Protein AF-A0A6V7IWH6-F1 (afdb_monomer_lite)

pLDDT: mean 92.94, std 4.8, range [61.94, 97.5]

Structure (mmCIF, N/CA/C/O backbone):
data_AF-A0A6V7IWH6-F1
#
_entry.id   AF-A0A6V7IWH6-F1
#
loop_
_atom_site.group_PDB
_atom_site.id
_atom_site.type_symbol
_atom_site.label_atom_id
_atom_site.label_alt_id
_atom_site.label_comp_id
_atom_site.label_asym_id
_atom_site.label_entity_id
_atom_site.label_seq_id
_atom_site.pdbx_PDB_ins_code
_atom_site.Cartn_x
_atom_site.Cartn_y
_atom_site.Cartn_z
_atom_site.occupancy
_atom_site.B_iso_or_equiv
_atom_site.auth_seq_id
_atom_site.auth_comp_id
_atom_site.auth_asym_id
_atom_site.auth_atom_id
_atom_site.pdbx_PDB_model_num
ATOM 1 N N . VAL A 1 1 ? -28.330 20.718 3.724 1.00 84.50 1 VAL A N 1
ATOM 2 C CA . VAL A 1 1 ? -28.178 19.241 3.728 1.00 84.50 1 VAL A CA 1
ATOM 3 C C . VAL A 1 1 ? -27.517 18.855 5.045 1.00 84.50 1 VAL A C 1
ATOM 5 O O . VAL A 1 1 ? -26.675 19.623 5.489 1.00 84.50 1 VAL A O 1
ATOM 8 N N . LYS A 1 2 ? -27.942 17.778 5.720 1.00 89.50 2 LYS A N 1
ATOM 9 C CA . LYS A 1 2 ? -27.339 17.360 7.001 1.00 89.50 2 LYS A CA 1
ATOM 10 C C . LYS A 1 2 ? -26.079 16.541 6.740 1.00 89.50 2 LYS A C 1
ATOM 12 O O . LYS A 1 2 ? -26.133 15.631 5.921 1.00 89.50 2 LYS A O 1
ATOM 17 N N . ASP A 1 3 ? -25.011 16.850 7.465 1.00 91.44 3 ASP A N 1
ATOM 18 C CA . ASP A 1 3 ? -23.730 16.153 7.373 1.00 91.44 3 ASP A CA 1
ATOM 19 C C . ASP A 1 3 ? -23.198 15.808 8.777 1.00 91.44 3 ASP A C 1
ATOM 21 O O . ASP A 1 3 ? -22.443 16.576 9.375 1.00 91.44 3 ASP A O 1
ATOM 25 N N . PRO A 1 4 ? -23.672 14.695 9.363 1.00 94.38 4 PRO A N 1
ATOM 26 C CA . PRO A 1 4 ? -23.374 14.338 10.748 1.00 94.38 4 PRO A CA 1
ATOM 27 C C . PRO A 1 4 ? -21.939 13.834 10.964 1.00 94.38 4 PRO A C 1
ATOM 29 O O . PRO A 1 4 ? -21.498 13.767 12.107 1.00 94.38 4 PRO A O 1
ATOM 32 N N . TYR A 1 5 ? -21.213 13.493 9.896 1.00 93.94 5 TYR A N 1
ATOM 33 C CA . TYR A 1 5 ? -19.856 12.937 9.965 1.00 93.94 5 TYR A CA 1
ATOM 34 C C . TYR A 1 5 ? -18.789 13.919 9.485 1.00 93.94 5 TYR A C 1
ATOM 36 O O . TYR A 1 5 ? -17.648 13.531 9.259 1.00 93.94 5 TYR A O 1
ATOM 44 N N . ARG A 1 6 ? -19.148 15.202 9.373 1.00 95.06 6 ARG A N 1
ATOM 45 C CA . ARG A 1 6 ? -18.261 16.292 8.958 1.00 95.06 6 ARG A CA 1
ATOM 46 C C . ARG A 1 6 ? -16.933 16.332 9.724 1.00 95.06 6 ARG A C 1
ATOM 48 O O . ARG A 1 6 ? -15.919 16.712 9.158 1.00 95.06 6 ARG A O 1
ATOM 55 N N . TRP A 1 7 ? -16.930 15.941 10.997 1.00 93.38 7 TRP A N 1
ATOM 56 C CA . TRP A 1 7 ? -15.730 15.921 11.840 1.00 93.38 7 TRP A CA 1
ATOM 57 C C . TRP A 1 7 ? -14.650 14.943 11.342 1.00 93.38 7 TRP A C 1
ATOM 59 O O . TRP A 1 7 ? -13.470 15.198 11.559 1.00 93.38 7 TRP A O 1
ATOM 69 N N . LEU A 1 8 ? -15.023 13.899 10.587 1.00 94.94 8 LEU A N 1
ATOM 70 C CA . LEU A 1 8 ? -14.074 12.980 9.945 1.00 94.94 8 LEU A CA 1
ATOM 71 C C . LEU A 1 8 ? -13.285 13.621 8.791 1.00 94.94 8 LEU A C 1
ATOM 73 O O . LEU A 1 8 ? -12.333 13.014 8.304 1.00 94.94 8 LEU A O 1
ATOM 77 N N . GLU A 1 9 ? -13.664 14.820 8.330 1.00 95.00 9 GLU A N 1
ATOM 78 C CA . GLU A 1 9 ? -12.918 15.548 7.292 1.00 95.00 9 GLU A CA 1
ATOM 79 C C . GLU A 1 9 ? -11.577 16.096 7.806 1.00 95.00 9 GLU A C 1
ATOM 81 O O . GLU A 1 9 ? -10.696 16.365 6.991 1.00 95.00 9 GLU A O 1
ATOM 86 N N . ASP A 1 10 ? -11.405 16.248 9.125 1.00 95.12 10 ASP A N 1
ATOM 87 C CA . ASP A 1 10 ? -10.131 16.644 9.729 1.00 95.12 10 ASP A CA 1
ATOM 88 C C . ASP A 1 10 ? -9.327 15.402 10.165 1.00 95.12 10 ASP A C 1
ATOM 90 O O . ASP A 1 10 ? -9.658 14.789 11.191 1.00 95.12 10 ASP A O 1
ATOM 94 N N . PRO A 1 11 ? -8.270 15.017 9.424 1.00 92.50 11 PRO A N 1
ATOM 95 C CA . PRO A 1 11 ? -7.451 13.853 9.752 1.00 92.50 11 PRO A CA 1
ATOM 96 C C . PRO A 1 11 ? -6.532 14.077 10.961 1.00 92.50 11 PRO A C 1
ATOM 98 O O . PRO A 1 11 ? -6.085 13.104 11.568 1.00 92.50 11 PRO A O 1
ATOM 101 N N . GLU A 1 12 ? -6.242 15.330 11.323 1.00 94.56 12 GLU A N 1
ATOM 102 C CA . GLU A 1 12 ? -5.335 15.651 12.428 1.00 94.56 12 GLU A CA 1
ATOM 103 C C . GLU A 1 12 ? -6.059 15.701 13.778 1.00 94.56 12 GLU A C 1
ATOM 105 O O . GLU A 1 12 ? -5.406 15.688 14.828 1.00 94.56 12 GLU A O 1
ATOM 110 N N . SER A 1 13 ? -7.396 15.711 13.772 1.00 96.12 13 SER A N 1
ATOM 111 C CA . SER A 1 13 ? -8.194 15.733 14.994 1.00 96.12 13 SER A CA 1
ATOM 112 C C . SER A 1 13 ? -8.040 14.441 15.807 1.00 96.12 13 SER A C 1
ATOM 114 O O . SER A 1 13 ? -7.963 13.328 15.278 1.00 96.12 13 SER A O 1
ATOM 116 N N . GLU A 1 14 ? -8.029 14.582 17.132 1.00 96.06 14 GLU A N 1
ATOM 117 C CA . GLU A 1 14 ? -7.951 13.434 18.045 1.00 96.06 14 GLU A CA 1
ATOM 118 C C . GLU A 1 14 ? -9.199 12.539 17.954 1.00 96.06 14 GLU A C 1
ATOM 120 O O . GLU A 1 14 ? -9.100 11.325 18.124 1.00 96.06 14 GLU A O 1
ATOM 125 N N . GLU A 1 15 ? -10.363 13.108 17.615 1.00 94.81 15 GLU A N 1
ATOM 126 C CA . GLU A 1 15 ? -11.600 12.348 17.404 1.00 94.81 15 GLU A CA 1
ATOM 127 C C . GLU A 1 15 ? -11.482 11.431 16.176 1.00 94.81 15 GLU A C 1
ATOM 129 O O . GLU A 1 15 ? -11.788 10.238 16.262 1.00 94.81 15 GLU A O 1
ATOM 134 N N . THR A 1 16 ? -10.963 11.943 15.051 1.00 95.44 16 THR A N 1
ATOM 135 C CA . THR A 1 16 ? -10.739 11.151 13.828 1.00 95.44 16 THR A CA 1
ATOM 136 C C . THR A 1 16 ? -9.697 10.061 14.048 1.00 95.44 16 THR A C 1
ATOM 138 O O . THR A 1 16 ? -9.915 8.921 13.634 1.00 95.44 16 THR A O 1
ATOM 141 N N . LYS A 1 17 ? -8.598 10.356 14.752 1.00 96.50 17 LYS A N 1
ATOM 142 C CA . LYS A 1 17 ? -7.583 9.347 15.104 1.00 96.50 17 LYS A CA 1
ATOM 143 C C . LYS A 1 17 ? -8.171 8.229 15.966 1.00 96.50 17 LYS A C 1
ATOM 145 O O . LYS A 1 17 ? -8.040 7.057 15.616 1.00 96.50 17 LYS A O 1
ATOM 150 N N . ALA A 1 18 ? -8.898 8.581 17.030 1.00 97.00 18 ALA A N 1
ATOM 151 C CA . ALA A 1 18 ? -9.550 7.607 17.904 1.00 97.00 18 ALA A CA 1
ATOM 152 C C . ALA A 1 18 ? -10.577 6.747 17.148 1.00 97.00 18 ALA A C 1
ATOM 154 O O . ALA A 1 18 ? -10.675 5.538 17.372 1.00 97.00 18 ALA A O 1
ATOM 155 N N . PHE A 1 19 ? -11.314 7.348 16.212 1.00 96.81 19 PHE A N 1
ATOM 156 C CA . PHE A 1 19 ? -12.227 6.622 15.338 1.00 96.81 19 PHE A CA 1
ATOM 157 C C . PHE A 1 19 ? -11.494 5.629 14.430 1.00 96.81 19 PHE A C 1
ATOM 159 O O . PHE A 1 19 ? -11.891 4.465 14.357 1.00 96.81 19 PHE A O 1
ATOM 166 N N . VAL A 1 20 ? -10.411 6.052 13.772 1.00 96.62 20 VAL A N 1
ATOM 167 C CA . VAL A 1 20 ? -9.589 5.182 12.915 1.00 96.62 20 VAL A CA 1
ATOM 168 C C . VAL A 1 20 ? -9.018 4.011 13.713 1.00 96.62 20 VAL A C 1
ATOM 170 O O . VAL A 1 20 ? -9.072 2.869 13.248 1.00 96.62 20 VAL A O 1
ATOM 173 N N . ASP A 1 21 ? -8.527 4.259 14.924 1.00 97.00 21 ASP A N 1
ATOM 174 C CA . ASP A 1 21 ? -7.999 3.212 15.797 1.00 97.00 21 ASP A CA 1
ATOM 175 C C . ASP A 1 21 ? -9.081 2.212 16.212 1.00 97.00 21 ASP A C 1
ATOM 177 O O . ASP A 1 21 ? -8.857 1.001 16.132 1.00 97.00 21 ASP A O 1
ATOM 181 N N . ALA A 1 22 ? -10.281 2.685 16.560 1.00 97.25 22 ALA A N 1
ATOM 182 C CA . ALA A 1 22 ? -11.413 1.818 16.881 1.00 97.25 22 ALA A CA 1
ATOM 183 C C . ALA A 1 22 ? -11.840 0.949 15.681 1.00 97.25 22 ALA A C 1
ATOM 185 O O . ALA A 1 22 ? -12.061 -0.256 15.829 1.00 97.25 22 ALA A O 1
ATOM 186 N N . GLN A 1 23 ? -11.900 1.526 14.476 1.00 97.50 23 GLN A N 1
ATOM 187 C CA . GLN A 1 23 ? -12.223 0.782 13.251 1.00 97.50 23 GLN A CA 1
ATOM 188 C C . GLN A 1 23 ? -11.145 -0.258 12.912 1.00 97.50 23 GLN A C 1
ATOM 190 O O . GLN A 1 23 ? -11.454 -1.398 12.548 1.00 97.50 23 GLN A O 1
ATOM 195 N N . ASN A 1 24 ? -9.871 0.102 13.079 1.00 96.94 24 ASN A N 1
ATOM 196 C CA . ASN A 1 24 ? -8.746 -0.810 12.900 1.00 96.94 24 ASN A CA 1
ATOM 197 C C . ASN A 1 24 ? -8.767 -1.954 13.921 1.00 96.94 24 ASN A C 1
ATOM 199 O O . ASN A 1 24 ? -8.525 -3.102 13.545 1.00 96.94 24 ASN A O 1
ATOM 203 N N . ALA A 1 25 ? -9.077 -1.669 15.188 1.00 96.56 25 ALA A N 1
ATOM 204 C CA . ALA A 1 25 ? -9.174 -2.669 16.249 1.00 96.56 25 ALA A CA 1
ATOM 205 C C . ALA A 1 25 ? -10.305 -3.679 16.008 1.00 96.56 25 ALA A C 1
ATOM 207 O O . ALA A 1 25 ? -10.153 -4.848 16.350 1.00 96.56 25 ALA A O 1
ATOM 208 N N . LEU A 1 26 ? -11.405 -3.260 15.374 1.00 96.06 26 LEU A N 1
ATOM 209 C CA . LEU A 1 26 ? -12.477 -4.165 14.952 1.00 96.06 26 LEU A CA 1
ATOM 210 C C . LEU A 1 26 ? -12.071 -5.007 13.732 1.00 96.06 26 LEU A C 1
ATOM 212 O O . LEU A 1 26 ? -12.322 -6.210 13.675 1.00 96.06 26 LEU A O 1
ATOM 216 N N . THR A 1 27 ? -11.442 -4.372 12.744 1.00 95.50 27 THR A N 1
ATOM 217 C CA . THR A 1 27 ? -11.208 -4.987 11.431 1.00 95.50 27 THR A CA 1
ATOM 218 C C . THR A 1 27 ? -10.009 -5.936 11.427 1.00 95.50 27 THR A C 1
ATOM 220 O O . THR A 1 27 ? -10.047 -6.968 10.756 1.00 95.50 27 THR A O 1
ATOM 223 N N . ARG A 1 28 ? -8.939 -5.629 12.173 1.00 94.81 28 ARG A N 1
ATOM 224 C CA . ARG A 1 28 ? -7.714 -6.449 12.192 1.00 94.81 28 ARG A CA 1
ATOM 225 C C . ARG A 1 28 ? -7.972 -7.880 12.680 1.00 94.81 28 ARG A C 1
ATOM 227 O O . ARG A 1 28 ? -7.661 -8.784 11.912 1.00 94.81 28 ARG A O 1
ATOM 234 N N . PRO A 1 29 ? -8.633 -8.127 13.830 1.00 94.94 29 PRO A N 1
ATOM 235 C CA . PRO A 1 29 ? -8.928 -9.490 14.275 1.00 94.94 29 PRO A CA 1
ATOM 236 C C . PRO A 1 29 ? -9.805 -10.262 13.286 1.00 94.94 29 PRO A C 1
ATOM 238 O O . PRO A 1 29 ? -9.581 -11.447 13.056 1.00 94.94 29 PRO A O 1
ATOM 241 N N . PHE A 1 30 ? -10.781 -9.590 12.664 1.00 94.56 30 PHE A N 1
ATOM 242 C CA . PHE A 1 30 ? -11.620 -10.196 11.632 1.00 94.56 30 PHE A CA 1
ATOM 243 C C . PHE A 1 30 ? -10.783 -10.674 10.439 1.00 94.56 30 PHE A C 1
ATOM 245 O O . PHE A 1 30 ? -10.903 -11.819 10.008 1.00 94.56 30 PHE A O 1
ATOM 252 N N . LEU A 1 31 ? -9.887 -9.826 9.936 1.00 93.44 31 LEU A N 1
ATOM 253 C CA . LEU A 1 31 ? -8.989 -10.185 8.843 1.00 93.44 31 LEU A CA 1
ATOM 254 C C . LEU A 1 31 ? -7.956 -1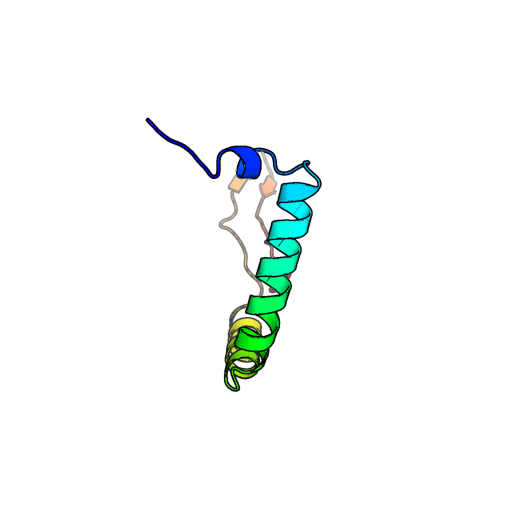1.245 9.243 1.00 93.44 31 LEU A C 1
ATOM 256 O O . LEU A 1 31 ? -7.658 -12.121 8.434 1.00 93.44 31 LEU A O 1
ATOM 260 N N . ASP A 1 32 ? -7.430 -11.187 10.463 1.00 91.94 32 ASP A N 1
ATOM 261 C CA . ASP A 1 32 ? -6.442 -12.141 10.976 1.00 91.94 32 ASP A CA 1
ATOM 262 C C . ASP A 1 32 ? -7.058 -13.526 11.210 1.00 91.94 32 ASP A C 1
ATOM 264 O O . ASP A 1 32 ? -6.382 -14.539 11.044 1.00 91.94 32 ASP A O 1
ATOM 268 N N . SER A 1 33 ? -8.361 -13.589 11.505 1.00 93.50 33 SER A N 1
ATOM 269 C CA . SER A 1 33 ? -9.110 -14.848 11.585 1.00 93.50 33 SER A CA 1
ATOM 270 C C . SER A 1 33 ? -9.279 -15.556 10.235 1.00 93.50 33 SER A C 1
ATOM 272 O O . SER A 1 33 ? -9.680 -16.718 10.202 1.00 93.50 33 SER A O 1
ATOM 274 N N . CYS A 1 34 ? -8.979 -14.887 9.115 1.00 94.38 34 CYS A N 1
ATOM 275 C CA . CYS A 1 34 ? -9.105 -15.469 7.786 1.00 94.38 34 CYS A CA 1
ATOM 276 C C . CYS A 1 34 ? -7.927 -16.423 7.503 1.00 94.38 34 CYS A C 1
ATOM 278 O O . CYS A 1 34 ? -6.807 -15.956 7.270 1.00 94.38 34 CYS A O 1
ATOM 280 N N . PRO A 1 35 ? -8.156 -17.750 7.443 1.00 91.88 35 PRO A N 1
ATOM 281 C CA . PRO A 1 35 ? -7.074 -18.734 7.386 1.00 91.88 35 PRO A CA 1
ATOM 282 C C . PRO A 1 35 ? -6.240 -18.630 6.102 1.00 91.88 35 PRO A C 1
ATOM 284 O O . PRO A 1 35 ? -5.038 -18.859 6.118 1.00 91.88 35 PRO A O 1
ATOM 287 N N . VAL A 1 36 ? -6.857 -18.216 4.992 1.00 94.19 36 V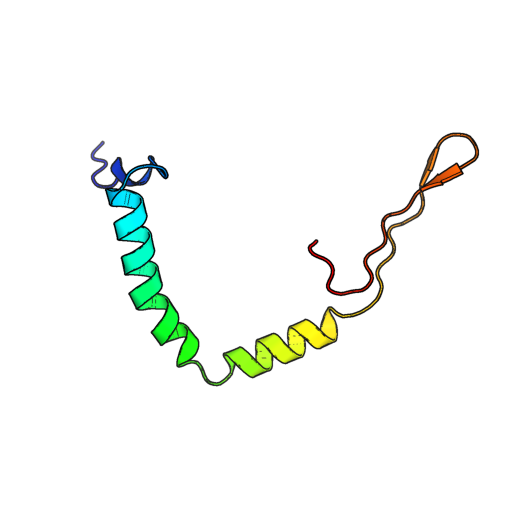AL A N 1
ATOM 288 C CA . VAL A 1 36 ? -6.200 -18.134 3.675 1.00 94.19 36 VAL A CA 1
ATOM 289 C C . VAL A 1 36 ? -5.400 -16.846 3.464 1.00 94.19 36 VAL A C 1
ATOM 291 O O . VAL A 1 36 ? -4.690 -16.711 2.469 1.00 94.19 36 VAL A O 1
ATOM 294 N N . ARG A 1 37 ? -5.507 -15.866 4.372 1.00 92.81 37 ARG A N 1
ATOM 295 C CA . ARG A 1 37 ? -4.879 -14.545 4.206 1.00 92.81 37 ARG A CA 1
ATOM 296 C C . ARG A 1 37 ? -3.359 -14.649 4.094 1.00 92.81 37 ARG A C 1
ATOM 298 O O . ARG A 1 37 ? -2.764 -13.977 3.250 1.00 92.81 37 ARG A O 1
ATOM 305 N N . GLN A 1 38 ? -2.741 -15.490 4.921 1.00 92.31 38 GLN 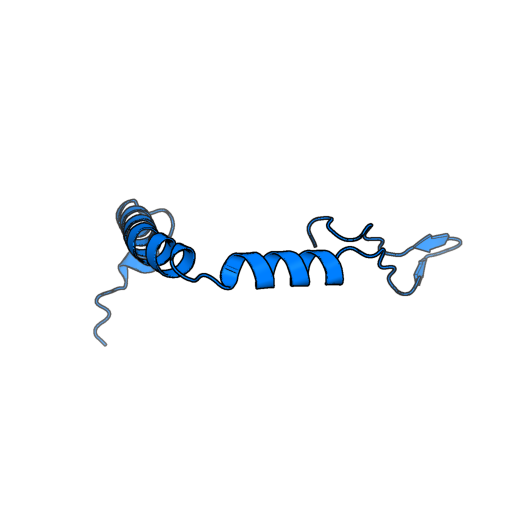A N 1
ATOM 306 C CA . GLN A 1 38 ? -1.291 -15.689 4.908 1.00 92.31 38 GLN A CA 1
ATOM 307 C C . GLN A 1 38 ? -0.824 -16.390 3.629 1.00 92.31 38 GLN A C 1
ATOM 309 O O . GLN A 1 38 ? 0.156 -15.949 3.028 1.00 92.31 38 GLN A O 1
ATOM 314 N N . ASP A 1 39 ? -1.560 -17.399 3.161 1.00 94.25 39 ASP A N 1
ATOM 315 C CA . ASP A 1 39 ? -1.236 -18.133 1.933 1.00 94.25 39 ASP A CA 1
ATOM 316 C C . ASP A 1 39 ? -1.309 -17.233 0.697 1.00 94.25 39 ASP A C 1
ATOM 318 O O . ASP A 1 39 ? -0.397 -17.223 -0.134 1.00 94.25 39 ASP A O 1
ATOM 322 N N . ILE A 1 40 ? -2.362 -16.414 0.601 1.00 94.25 40 ILE A N 1
ATOM 323 C CA . ILE A 1 40 ? -2.516 -15.435 -0.480 1.00 94.25 40 ILE A CA 1
ATOM 324 C C . ILE A 1 40 ? -1.365 -14.428 -0.439 1.00 94.25 40 ILE A C 1
ATOM 326 O O . ILE A 1 40 ? -0.740 -14.167 -1.467 1.00 94.25 40 ILE A O 1
ATOM 330 N N . HIS A 1 41 ? -1.044 -13.890 0.740 1.00 93.62 41 HIS A N 1
ATOM 331 C CA . HIS A 1 41 ? 0.051 -12.936 0.893 1.00 93.62 41 HIS A CA 1
ATOM 332 C C . HIS A 1 41 ? 1.405 -13.546 0.491 1.00 93.62 41 HIS A C 1
ATOM 334 O O . HIS A 1 41 ? 2.172 -12.923 -0.246 1.00 93.62 41 HIS A O 1
ATOM 340 N N . ALA A 1 42 ? 1.685 -14.784 0.908 1.00 94.62 42 ALA A N 1
ATOM 341 C CA . ALA A 1 42 ? 2.900 -15.500 0.534 1.00 94.62 42 ALA A CA 1
ATOM 342 C C . ALA A 1 42 ? 2.973 -15.742 -0.979 1.00 94.62 42 ALA A C 1
ATOM 344 O O . ALA A 1 42 ? 4.010 -15.486 -1.598 1.00 94.62 42 ALA A O 1
ATOM 345 N N . ARG A 1 43 ? 1.866 -16.174 -1.595 1.00 95.69 43 ARG A N 1
ATOM 346 C CA . ARG A 1 43 ? 1.806 -16.412 -3.039 1.00 95.69 43 ARG A CA 1
ATOM 347 C C . ARG A 1 43 ? 2.010 -15.128 -3.838 1.00 95.69 43 ARG A C 1
ATOM 349 O O . ARG A 1 43 ? 2.780 -15.132 -4.796 1.00 95.69 43 ARG A O 1
ATOM 356 N N . LEU A 1 44 ? 1.371 -14.032 -3.430 1.00 93.88 44 LEU A N 1
ATOM 357 C CA . LEU A 1 44 ? 1.547 -12.723 -4.059 1.00 93.88 44 LEU A CA 1
ATOM 358 C C . LEU A 1 44 ? 2.993 -12.243 -3.943 1.00 93.88 44 LEU A C 1
ATOM 360 O O . LEU A 1 44 ? 3.563 -11.815 -4.944 1.00 93.88 44 LEU A O 1
ATOM 364 N N . LYS A 1 45 ? 3.615 -12.384 -2.766 1.00 93.06 45 LYS A N 1
ATOM 365 C CA . LYS A 1 45 ? 5.023 -12.024 -2.563 1.00 93.06 45 LYS A CA 1
ATOM 366 C C . LYS A 1 45 ? 5.941 -12.787 -3.518 1.00 93.06 45 LYS A C 1
ATOM 368 O O . LYS A 1 45 ? 6.756 -12.165 -4.184 1.00 93.06 45 LYS A O 1
ATOM 373 N N . GLN A 1 46 ? 5.766 -14.105 -3.641 1.00 92.69 46 GLN A N 1
ATOM 374 C CA . GLN A 1 46 ? 6.542 -14.926 -4.580 1.00 92.69 46 GLN A CA 1
ATOM 375 C C . GLN A 1 46 ? 6.3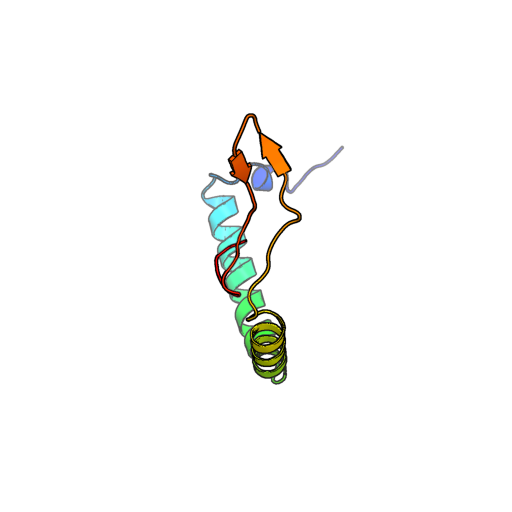56 -14.488 -6.036 1.00 92.69 46 GLN A C 1
ATOM 377 O O . GLN A 1 46 ? 7.311 -14.464 -6.801 1.00 92.69 46 GLN A O 1
ATOM 382 N N . MET A 1 47 ? 5.125 -14.155 -6.431 1.00 90.88 47 MET A N 1
ATOM 383 C CA . MET A 1 47 ? 4.832 -13.711 -7.796 1.00 90.88 47 MET A CA 1
ATOM 384 C C . MET A 1 47 ? 5.376 -12.312 -8.095 1.00 90.88 47 MET A C 1
ATOM 386 O O . MET A 1 47 ? 5.591 -11.985 -9.258 1.00 90.88 47 MET A O 1
ATOM 390 N N . TRP A 1 48 ? 5.566 -11.479 -7.072 1.00 89.50 48 TRP A N 1
ATOM 391 C CA . TRP A 1 48 ? 6.042 -10.107 -7.229 1.00 89.50 48 TRP A CA 1
ATOM 392 C C . TRP A 1 48 ? 7.563 -9.974 -7.131 1.00 89.50 48 TRP A C 1
ATOM 394 O O . TRP A 1 48 ? 8.111 -8.999 -7.648 1.00 89.50 48 TRP A O 1
ATOM 404 N N . ASP A 1 49 ? 8.229 -10.939 -6.494 1.00 91.75 49 ASP A N 1
ATOM 405 C CA . ASP A 1 49 ? 9.673 -10.953 -6.252 1.00 91.75 49 ASP A CA 1
ATOM 406 C C . ASP A 1 49 ? 10.463 -11.370 -7.500 1.00 91.75 49 ASP A C 1
ATOM 408 O O . ASP A 1 49 ? 11.010 -12.467 -7.604 1.00 91.75 49 ASP A O 1
ATOM 412 N N . PHE A 1 50 ? 10.476 -10.486 -8.495 1.00 90.38 50 PHE A N 1
ATOM 413 C CA . PHE A 1 50 ? 11.312 -10.625 -9.680 1.00 90.38 50 PHE A CA 1
ATOM 414 C C . PHE A 1 50 ? 11.815 -9.260 -10.161 1.00 90.38 50 PHE A C 1
ATOM 416 O O . PHE A 1 50 ? 11.091 -8.264 -10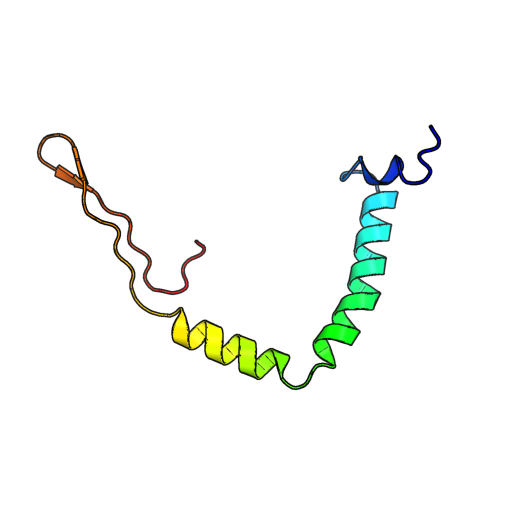.049 1.00 90.38 50 PHE A O 1
ATOM 423 N N . PRO A 1 51 ? 13.026 -9.189 -10.739 1.00 91.06 51 PRO A N 1
ATOM 424 C CA . PRO A 1 51 ? 13.588 -7.932 -11.203 1.00 91.06 51 PRO A CA 1
ATOM 425 C C . PRO A 1 51 ? 12.777 -7.360 -12.370 1.00 91.06 51 PRO A C 1
ATOM 427 O O . PRO A 1 51 ? 12.484 -8.043 -13.353 1.00 91.06 51 PRO A O 1
ATOM 430 N N . LYS A 1 52 ? 12.427 -6.077 -12.266 1.00 91.75 52 LYS A N 1
ATOM 431 C CA . LYS A 1 52 ? 11.647 -5.333 -13.261 1.00 91.75 52 LYS A CA 1
ATOM 432 C C . LYS A 1 52 ? 12.473 -4.176 -13.798 1.00 91.75 52 LYS A C 1
ATOM 434 O O . LYS A 1 52 ? 13.041 -3.402 -13.029 1.00 91.75 52 LYS A O 1
ATOM 439 N N . TYR A 1 53 ? 12.469 -4.031 -15.117 1.00 93.25 53 TYR A N 1
ATOM 440 C CA . TYR A 1 53 ? 13.122 -2.938 -15.829 1.00 93.25 53 TYR A CA 1
ATOM 441 C C . TYR A 1 53 ? 12.079 -2.167 -16.631 1.00 93.25 53 TYR A 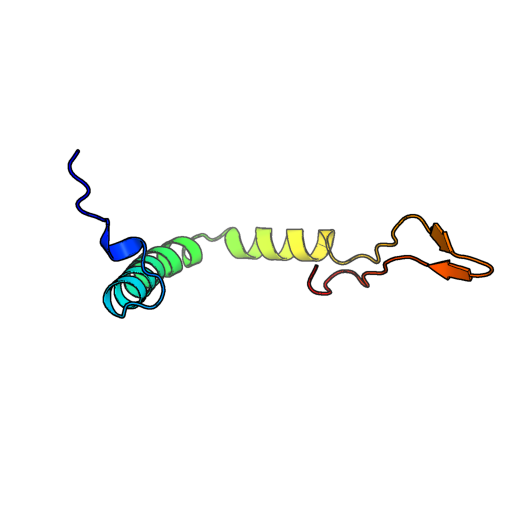C 1
ATOM 443 O O . TYR A 1 53 ? 11.252 -2.768 -17.319 1.00 93.25 53 TYR A O 1
ATOM 451 N N . SER A 1 54 ? 12.113 -0.838 -16.566 1.00 90.69 54 SER A N 1
ATOM 452 C CA . SER A 1 54 ? 11.337 -0.021 -17.497 1.00 90.69 54 SER A CA 1
ATOM 453 C C . SER A 1 54 ? 11.998 -0.001 -18.873 1.00 90.69 54 SER A C 1
ATOM 455 O O . SER A 1 54 ? 13.202 -0.218 -19.006 1.00 90.69 54 SER A O 1
ATOM 457 N N . CYS A 1 55 ? 11.233 0.369 -19.900 1.00 92.38 55 CYS A N 1
ATOM 458 C CA . CYS A 1 55 ? 11.819 0.679 -21.201 1.00 92.38 55 CYS A CA 1
ATOM 459 C C . CYS A 1 55 ? 12.862 1.807 -21.048 1.00 92.38 55 CYS A C 1
ATOM 461 O O . CYS A 1 55 ? 12.536 2.839 -20.445 1.00 92.38 55 CYS A O 1
ATOM 463 N N . PRO A 1 56 ? 14.097 1.633 -21.554 1.00 93.56 56 PRO A N 1
ATOM 464 C CA . PRO A 1 56 ? 15.128 2.654 -21.458 1.00 93.56 56 PRO A CA 1
ATOM 465 C C . PRO A 1 56 ? 14.772 3.866 -22.323 1.00 93.56 56 PRO A C 1
ATOM 467 O O . PRO A 1 56 ? 14.256 3.732 -23.433 1.00 93.56 56 PRO A O 1
ATOM 470 N N . LYS A 1 57 ? 15.074 5.063 -21.819 1.00 93.56 57 LYS A N 1
ATOM 471 C CA . LYS A 1 57 ? 14.892 6.334 -22.527 1.00 93.56 57 LYS A CA 1
ATOM 472 C C . LYS A 1 57 ? 16.232 7.036 -22.688 1.00 93.56 57 LYS A C 1
ATOM 474 O O . LYS A 1 57 ? 17.032 7.079 -21.753 1.00 93.56 57 LYS A O 1
ATOM 479 N N . ARG A 1 58 ? 16.479 7.586 -23.877 1.00 94.94 58 ARG A N 1
ATOM 480 C CA . ARG A 1 58 ? 17.707 8.326 -24.183 1.00 94.94 58 ARG A CA 1
ATOM 481 C C . ARG A 1 58 ? 17.555 9.795 -23.792 1.00 94.94 58 ARG A C 1
ATOM 483 O O . ARG A 1 58 ? 16.616 10.449 -24.236 1.00 94.94 58 ARG A O 1
ATOM 490 N N . HIS A 1 59 ? 18.508 10.312 -23.026 1.00 93.44 59 HIS A N 1
ATOM 491 C CA . HIS A 1 59 ? 18.636 11.725 -22.678 1.00 93.44 59 HIS A CA 1
ATOM 492 C C . HIS A 1 59 ? 20.082 12.167 -22.947 1.00 93.44 59 HIS A C 1
ATOM 494 O O . HIS A 1 59 ? 21.007 11.735 -22.258 1.00 93.44 59 HIS A O 1
ATOM 500 N N . GLY A 1 60 ? 20.279 12.994 -23.982 1.00 94.69 60 GLY A N 1
ATOM 501 C CA . GLY A 1 60 ? 21.613 13.302 -24.512 1.00 94.69 60 GLY A CA 1
ATOM 502 C C . GLY A 1 60 ? 22.325 12.029 -24.983 1.00 94.69 60 GLY A C 1
ATOM 503 O O . GLY A 1 60 ? 21.735 11.220 -25.701 1.00 94.69 60 GLY A O 1
ATOM 504 N N . ASP A 1 61 ? 23.551 11.825 -24.504 1.00 95.69 61 ASP A N 1
ATOM 505 C CA . ASP A 1 61 ? 24.386 10.658 -24.830 1.00 95.69 61 ASP A CA 1
ATOM 506 C C . ASP A 1 61 ? 24.195 9.468 -23.870 1.00 95.69 61 ASP A C 1
ATOM 508 O O . ASP A 1 61 ? 24.919 8.476 -23.949 1.00 95.69 61 ASP A O 1
ATOM 512 N N . LYS A 1 62 ? 23.240 9.550 -22.931 1.00 95.12 62 LYS A N 1
ATOM 513 C CA . LYS A 1 62 ? 23.015 8.525 -21.898 1.00 95.12 62 LYS A CA 1
ATOM 514 C C . LYS A 1 62 ? 21.620 7.912 -21.988 1.00 95.12 62 LYS A C 1
ATOM 516 O O . LYS A 1 62 ? 20.660 8.555 -22.414 1.00 95.12 62 LYS A O 1
ATOM 521 N N . TYR A 1 63 ? 21.506 6.665 -21.537 1.00 95.56 63 TYR A N 1
ATOM 522 C CA . TYR A 1 63 ? 20.234 5.965 -21.366 1.00 95.56 63 TYR A CA 1
ATOM 523 C C . TYR A 1 63 ? 19.886 5.858 -19.886 1.00 95.56 63 TYR A C 1
ATOM 525 O O . TYR A 1 63 ? 20.740 5.541 -19.061 1.00 95.56 63 TYR A O 1
ATOM 533 N N . TYR A 1 64 ? 18.618 6.095 -19.575 1.00 95.75 64 TYR A N 1
ATOM 534 C CA . TYR A 1 64 ? 18.064 6.016 -18.232 1.00 95.75 64 TYR A CA 1
ATOM 535 C C . TYR A 1 64 ? 16.902 5.026 -18.217 1.00 95.75 64 TYR A C 1
ATOM 537 O O . TYR A 1 64 ? 16.120 4.958 -19.167 1.00 95.75 64 TYR A O 1
ATOM 545 N N . PHE A 1 65 ? 16.785 4.261 -17.137 1.00 94.56 65 PHE A N 1
ATOM 546 C CA . PHE A 1 65 ? 15.682 3.337 -16.895 1.00 94.56 65 PHE A CA 1
ATOM 547 C C . PHE A 1 65 ? 15.431 3.213 -15.392 1.00 94.56 65 PHE A C 1
ATOM 549 O O . PHE A 1 65 ? 16.321 3.463 -14.579 1.00 94.56 65 PHE A O 1
ATOM 556 N N . TYR A 1 66 ? 14.217 2.810 -15.033 1.00 91.88 66 TYR A N 1
ATOM 557 C CA . TYR A 1 66 ? 13.874 2.410 -13.678 1.00 91.88 66 TYR A CA 1
ATOM 558 C C . TYR A 1 66 ? 14.130 0.920 -13.512 1.00 91.88 66 TYR A C 1
ATOM 560 O O . TYR A 1 66 ? 13.830 0.121 -14.403 1.00 91.88 66 TYR A O 1
ATOM 568 N N . HIS A 1 67 ? 14.669 0.560 -12.358 1.00 92.69 67 HIS A N 1
ATOM 569 C CA . HIS A 1 67 ? 14.938 -0.811 -11.972 1.00 92.69 67 HIS A CA 1
ATOM 570 C C . HIS A 1 67 ? 14.358 -1.052 -10.586 1.00 92.69 67 HIS A C 1
ATOM 572 O O . HIS A 1 67 ? 14.575 -0.245 -9.684 1.00 92.69 67 HIS A O 1
ATOM 578 N N . ASN A 1 68 ? 13.632 -2.155 -10.435 1.00 91.88 68 ASN A N 1
ATOM 579 C CA . ASN A 1 68 ? 13.215 -2.666 -9.140 1.00 91.88 68 ASN A CA 1
ATOM 580 C C . ASN A 1 68 ? 13.718 -4.101 -9.001 1.00 91.88 68 ASN A C 1
ATOM 582 O O . ASN A 1 68 ? 13.456 -4.912 -9.885 1.00 91.88 68 ASN A O 1
ATOM 586 N N . THR A 1 69 ? 14.411 -4.423 -7.910 1.00 88.50 69 THR A N 1
ATOM 587 C CA . THR A 1 69 ? 14.948 -5.776 -7.681 1.00 88.50 69 THR A CA 1
ATOM 588 C C . THR A 1 69 ? 13.871 -6.829 -7.391 1.00 88.50 69 THR A C 1
ATOM 590 O O . THR A 1 69 ? 14.182 -8.012 -7.403 1.00 88.50 69 THR A O 1
ATOM 593 N N . GLY A 1 70 ? 12.622 -6.412 -7.159 1.00 89.69 70 GLY A N 1
ATOM 594 C CA . GLY A 1 70 ? 11.440 -7.255 -6.971 1.00 89.69 70 GLY A CA 1
ATOM 595 C C . GLY A 1 70 ? 10.495 -6.658 -5.936 1.00 89.69 70 GLY A C 1
ATOM 596 O O . GLY A 1 70 ? 9.394 -6.206 -6.258 1.00 89.69 70 GLY A O 1
ATOM 597 N N . LEU A 1 71 ? 10.965 -6.606 -4.691 1.00 87.12 71 LEU A N 1
ATOM 598 C CA . LEU A 1 71 ? 10.192 -6.177 -3.522 1.00 87.12 71 LEU A CA 1
ATOM 599 C C . LEU A 1 71 ? 10.583 -4.790 -2.992 1.00 87.12 71 LEU A C 1
ATOM 601 O O . LEU A 1 71 ? 10.243 -4.457 -1.858 1.00 87.12 71 LEU A O 1
ATOM 605 N N . GLN A 1 72 ? 11.317 -3.979 -3.762 1.00 86.38 72 GLN A N 1
ATOM 606 C CA . GLN A 1 72 ? 11.556 -2.594 -3.341 1.00 86.38 72 GLN A CA 1
ATOM 607 C C . GLN A 1 72 ? 10.223 -1.850 -3.343 1.00 86.38 72 GLN A C 1
ATOM 609 O O . GLN A 1 72 ? 9.429 -2.059 -4.264 1.00 86.38 72 GLN A O 1
ATOM 614 N N . ASN A 1 73 ? 10.005 -0.991 -2.342 1.00 77.75 73 ASN A N 1
ATOM 615 C CA . ASN A 1 73 ? 8.813 -0.148 -2.257 1.00 77.75 73 ASN A CA 1
ATOM 616 C C . ASN A 1 73 ? 8.607 0.565 -3.602 1.00 77.75 73 ASN A C 1
ATOM 618 O O . ASN A 1 73 ? 9.477 1.324 -4.036 1.00 77.75 73 ASN A O 1
ATOM 622 N N . GLN A 1 74 ? 7.506 0.221 -4.273 1.00 61.94 74 GLN A N 1
ATOM 623 C CA . GLN A 1 74 ? 7.076 0.815 -5.538 1.00 61.94 74 GLN A CA 1
ATOM 624 C C . GLN A 1 74 ? 6.171 2.006 -5.281 1.00 61.94 74 GLN A C 1
ATOM 626 O O . GLN A 1 74 ? 5.385 1.932 -4.311 1.00 61.94 74 GLN A O 1
#

Foldseek 3Di:
DDDPPVVCVDCPDPVVVVVVVVVCVVVVVVLVPPPCNVVVVVVVLVVQQDKDKDDWDDDPPDIDIDIDNGPDDD

Organism: NCBI:txid1563983

Radius of gyration: 21.54 Å; chains: 1; bounding box: 53×38×43 Å

Secondary structure (DSSP, 8-state):
---TTGGGG-TTSHHHHHHHHHHHHHHHHHHHT-TTHHHHHHHHHHHH-S-EEPPPEEETTEEE--EE-SSS--

Sequence (74 aa):
VKDPYRWLEDPESEETKAFVDAQNALTRPFLDSCPVRQDIHARLKQMWDFPKYSCPKRHGDKYYFYHNTGLQNQ

InterPro domains:
  IPR004106 Peptidase S9, N-terminal domain superfamily [SSF50993] (2-74)
  IPR023302 Peptidase S9A, N-terminal domain [PF02897] (1-74)
  IPR029058 Alpha/Beta hydrolase fold [G3DSA:3.40.50.1820] (1-50)
  IPR051167 Prolyl oligopeptidase and macrocyclase [PTHR42881] (1-74)